Protein AF-A0A1Q5KDT9-F1 (afdb_monomer_lite)

Structure (mmCIF, N/CA/C/O backbone):
data_AF-A0A1Q5KDT9-F1
#
_entry.id   AF-A0A1Q5KDT9-F1
#
loop_
_atom_site.group_PDB
_atom_site.id
_atom_site.type_symbol
_atom_site.label_atom_id
_atom_site.label_alt_id
_atom_site.label_comp_id
_atom_site.label_asym_id
_atom_site.label_entity_id
_atom_site.label_seq_id
_atom_site.pdbx_PDB_ins_code
_atom_site.Cartn_x
_atom_site.Cartn_y
_atom_site.Cartn_z
_atom_site.occupancy
_atom_site.B_iso_or_equiv
_atom_site.auth_seq_id
_atom_site.auth_comp_id
_atom_site.auth_asym_id
_atom_site.auth_atom_id
_atom_site.pdbx_PDB_model_num
ATOM 1 N N . MET A 1 1 ? 41.008 5.061 -30.928 1.00 37.38 1 MET A N 1
ATOM 2 C CA . MET A 1 1 ? 40.628 3.667 -30.635 1.00 37.38 1 MET A CA 1
ATOM 3 C C . MET A 1 1 ? 39.392 3.404 -31.460 1.00 37.38 1 MET A C 1
ATOM 5 O O . MET A 1 1 ? 38.440 4.158 -31.311 1.00 37.38 1 MET A O 1
ATOM 9 N N . ASP A 1 2 ? 39.498 2.457 -32.389 1.00 41.28 2 ASP A N 1
ATOM 10 C CA . ASP A 1 2 ? 38.460 2.084 -33.351 1.00 41.28 2 ASP A CA 1
ATOM 11 C C . ASP A 1 2 ? 37.155 1.700 -32.658 1.00 41.28 2 ASP A C 1
ATOM 13 O O . ASP A 1 2 ? 37.143 0.858 -31.758 1.00 41.28 2 ASP A O 1
ATOM 17 N N . TRP A 1 3 ? 36.058 2.298 -33.112 1.00 37.75 3 TRP A N 1
ATOM 18 C CA . TRP A 1 3 ? 34.725 1.747 -32.921 1.00 37.75 3 TRP A CA 1
ATOM 19 C C . TRP A 1 3 ? 34.463 0.785 -34.087 1.00 37.75 3 TRP A C 1
ATOM 21 O O . TRP A 1 3 ? 34.639 1.202 -35.233 1.00 37.75 3 TRP A O 1
ATOM 31 N N . PRO A 1 4 ? 34.096 -0.486 -33.857 1.00 46.88 4 PRO A N 1
ATOM 32 C CA . PRO A 1 4 ? 33.886 -1.406 -34.961 1.00 46.88 4 PRO A CA 1
ATOM 33 C C . PRO A 1 4 ? 32.568 -1.064 -35.668 1.00 46.88 4 PRO A C 1
ATOM 35 O O . PRO A 1 4 ? 31.492 -1.159 -35.079 1.00 46.88 4 PRO A O 1
ATOM 38 N N . GLU A 1 5 ? 32.667 -0.686 -36.944 1.00 47.78 5 GLU A N 1
ATOM 39 C CA . GLU A 1 5 ? 31.538 -0.368 -37.833 1.00 47.78 5 GLU A CA 1
ATOM 40 C C . GLU A 1 5 ? 30.677 -1.586 -38.239 1.00 47.78 5 GLU A C 1
ATOM 42 O O . GLU A 1 5 ? 29.722 -1.413 -38.980 1.00 47.78 5 GLU A O 1
ATOM 47 N N . ASP A 1 6 ? 30.911 -2.790 -37.703 1.00 51.72 6 ASP A N 1
ATOM 48 C CA . ASP A 1 6 ? 30.161 -4.008 -38.072 1.00 51.72 6 ASP A CA 1
ATOM 49 C C . ASP A 1 6 ? 29.792 -4.901 -36.867 1.00 51.72 6 ASP A C 1
ATOM 51 O O . ASP A 1 6 ? 29.794 -6.131 -36.946 1.00 51.72 6 ASP A O 1
ATOM 55 N N . ALA A 1 7 ? 29.461 -4.317 -35.712 1.00 48.53 7 ALA A N 1
ATOM 56 C CA . ALA A 1 7 ? 28.963 -5.095 -34.573 1.00 48.53 7 ALA A CA 1
ATOM 57 C C . ALA A 1 7 ? 27.481 -5.475 -34.764 1.00 48.53 7 ALA A C 1
ATOM 59 O O . ALA A 1 7 ? 26.586 -4.942 -34.106 1.00 48.53 7 ALA A O 1
ATOM 60 N N . GLY A 1 8 ? 27.212 -6.415 -35.674 1.00 50.56 8 GLY A N 1
ATOM 61 C CA . GLY A 1 8 ? 25.971 -7.184 -35.627 1.00 50.56 8 GLY A CA 1
ATOM 62 C C . GLY A 1 8 ? 25.806 -7.769 -34.222 1.00 50.56 8 GLY A C 1
ATOM 63 O O . GLY A 1 8 ? 26.781 -8.250 -33.653 1.00 50.56 8 GLY A O 1
ATOM 64 N N . LEU A 1 9 ? 24.599 -7.668 -33.654 1.00 49.44 9 LEU A N 1
ATOM 65 C CA . LEU A 1 9 ? 24.229 -8.192 -32.333 1.00 49.44 9 LEU A CA 1
ATOM 66 C C . LEU A 1 9 ? 24.883 -9.565 -32.072 1.00 49.44 9 LEU A C 1
ATOM 68 O O . LEU A 1 9 ? 24.402 -10.584 -32.567 1.00 49.44 9 LEU A O 1
ATOM 72 N N . ASP A 1 10 ? 25.980 -9.591 -31.309 1.00 69.38 10 ASP A N 1
ATOM 73 C CA . ASP A 1 10 ? 26.637 -10.834 -30.907 1.00 69.38 10 ASP A CA 1
ATOM 74 C C . ASP A 1 10 ? 25.657 -11.643 -30.049 1.00 69.38 10 ASP A C 1
ATOM 76 O O . ASP A 1 10 ? 24.972 -11.106 -29.175 1.00 69.38 10 ASP A O 1
ATOM 80 N N . THR A 1 11 ? 25.583 -12.947 -30.297 1.00 68.31 11 THR A N 1
ATOM 81 C CA . THR A 1 11 ? 24.814 -13.912 -29.506 1.00 68.31 11 THR A CA 1
ATOM 82 C C . THR A 1 11 ? 25.024 -13.769 -27.996 1.00 68.31 11 THR A C 1
ATOM 84 O O . THR A 1 11 ? 24.066 -13.935 -27.240 1.00 68.31 11 THR A O 1
ATOM 87 N N . GLU A 1 12 ? 26.224 -13.392 -27.543 1.00 66.69 12 GLU A N 1
ATOM 88 C CA . GLU A 1 12 ? 26.496 -13.116 -26.128 1.00 66.69 12 GLU A CA 1
ATOM 89 C C . GLU A 1 12 ? 25.762 -11.857 -25.627 1.00 66.69 12 GLU A C 1
ATOM 91 O O . GLU A 1 12 ? 25.149 -11.868 -24.554 1.00 66.69 12 GLU A O 1
ATOM 96 N N . LEU A 1 13 ? 25.759 -10.780 -26.417 1.00 61.88 13 LEU A N 1
ATOM 97 C CA . LEU A 1 13 ? 25.041 -9.543 -26.102 1.00 61.88 13 LEU A CA 1
ATOM 98 C C . LEU A 1 13 ? 23.523 -9.775 -26.101 1.00 61.88 13 LEU A C 1
ATOM 100 O O . LEU A 1 13 ? 22.838 -9.345 -25.171 1.00 61.88 13 LEU A O 1
ATOM 104 N N . VAL A 1 14 ? 23.006 -10.523 -27.081 1.00 68.56 14 VAL A N 1
ATOM 105 C CA . VAL A 1 14 ? 21.592 -10.930 -27.142 1.00 68.56 14 VAL A CA 1
ATOM 106 C C . VAL A 1 14 ? 21.210 -11.760 -25.915 1.00 68.56 14 VAL A C 1
ATOM 108 O O . VAL A 1 14 ? 20.178 -11.497 -25.302 1.00 68.56 14 VAL A O 1
ATOM 111 N N . ALA A 1 15 ? 22.048 -12.716 -25.502 1.00 67.81 15 ALA A N 1
ATOM 112 C CA . ALA A 1 15 ? 21.798 -13.537 -24.319 1.00 67.81 15 ALA A CA 1
ATOM 113 C C . ALA A 1 15 ? 21.799 -12.712 -23.018 1.00 67.81 15 ALA A C 1
ATOM 115 O O . ALA A 1 15 ? 20.939 -12.921 -22.161 1.00 67.81 15 ALA A O 1
ATOM 116 N N . ARG A 1 16 ? 22.709 -11.737 -22.870 1.00 63.09 16 ARG A N 1
ATOM 117 C CA . ARG A 1 16 ? 22.740 -10.834 -21.702 1.00 63.09 16 ARG A CA 1
ATOM 118 C C . ARG A 1 16 ? 21.519 -9.916 -21.658 1.00 63.09 16 ARG A C 1
ATOM 120 O O . ARG A 1 16 ? 20.934 -9.757 -20.588 1.00 63.09 16 ARG A O 1
ATOM 127 N N . ILE A 1 17 ? 21.096 -9.371 -22.801 1.00 63.25 17 ILE A N 1
ATOM 128 C CA . ILE A 1 17 ? 19.871 -8.561 -22.907 1.00 63.25 17 ILE A CA 1
ATOM 129 C C . ILE A 1 17 ? 18.639 -9.413 -22.584 1.00 63.25 17 ILE A C 1
ATOM 131 O O . ILE A 1 17 ? 17.810 -8.996 -21.777 1.00 63.25 17 ILE A O 1
ATOM 135 N N . ALA A 1 18 ? 18.535 -10.621 -23.145 1.00 63.03 18 ALA A N 1
ATOM 136 C CA . ALA A 1 18 ? 17.431 -11.539 -22.877 1.00 63.03 18 ALA A CA 1
ATOM 137 C C . ALA A 1 18 ? 17.375 -11.957 -21.400 1.00 63.03 18 ALA A C 1
ATOM 139 O O . ALA A 1 18 ? 16.300 -11.970 -20.804 1.00 63.03 18 ALA A O 1
ATOM 140 N N . SER A 1 19 ? 18.526 -12.233 -20.780 1.00 67.25 19 SER A N 1
ATOM 141 C CA . SER A 1 19 ? 18.611 -12.532 -19.348 1.00 67.25 19 SER A CA 1
ATOM 142 C C . SER A 1 19 ? 18.189 -11.339 -18.491 1.00 67.25 19 SER A C 1
ATOM 144 O O . SER A 1 19 ? 17.443 -11.523 -17.533 1.00 67.25 19 SER A O 1
ATOM 146 N N . ALA A 1 20 ? 18.629 -10.122 -18.823 1.00 62.94 20 ALA A N 1
ATOM 147 C CA . ALA A 1 20 ? 18.223 -8.914 -18.109 1.00 62.94 20 ALA A CA 1
ATOM 148 C C . ALA A 1 20 ? 16.714 -8.657 -18.255 1.00 62.94 20 ALA A C 1
ATOM 150 O O . ALA A 1 20 ? 16.039 -8.379 -17.267 1.00 62.94 20 ALA A O 1
ATOM 151 N N . ALA A 1 21 ? 16.164 -8.838 -19.459 1.00 60.53 21 ALA A N 1
ATOM 152 C CA . ALA A 1 21 ? 14.733 -8.720 -19.717 1.00 60.53 21 ALA A CA 1
ATOM 153 C C . ALA A 1 21 ? 13.912 -9.780 -18.958 1.00 60.53 21 ALA A C 1
ATOM 155 O O . ALA A 1 21 ? 12.866 -9.462 -18.399 1.00 60.53 21 ALA A O 1
ATOM 156 N N . ALA A 1 22 ? 14.389 -11.026 -18.875 1.00 62.19 22 ALA A N 1
ATOM 157 C CA . ALA A 1 22 ? 13.733 -12.081 -18.101 1.00 62.19 22 ALA A CA 1
ATOM 158 C C . ALA A 1 22 ? 13.752 -11.794 -16.587 1.00 62.19 22 ALA A C 1
ATOM 160 O O . ALA A 1 22 ? 12.751 -12.023 -15.900 1.00 62.19 22 ALA A O 1
ATOM 161 N N . CYS A 1 23 ? 14.859 -11.250 -16.070 1.00 65.75 23 CYS A N 1
ATOM 162 C CA . CYS A 1 23 ? 14.950 -10.775 -14.690 1.00 65.75 23 CYS A CA 1
ATOM 163 C C . CYS A 1 23 ? 13.985 -9.610 -14.425 1.00 65.75 23 CYS A C 1
ATOM 165 O O . CYS A 1 23 ? 13.276 -9.645 -13.421 1.00 65.75 23 CYS A O 1
ATOM 167 N N . ASP A 1 24 ? 13.897 -8.632 -15.334 1.00 65.75 24 ASP A N 1
ATOM 168 C CA . ASP A 1 24 ? 12.947 -7.512 -15.247 1.00 65.75 24 ASP A CA 1
ATOM 169 C C . ASP A 1 24 ? 11.496 -8.016 -15.191 1.00 65.75 24 ASP A C 1
ATOM 171 O O . ASP A 1 24 ? 10.719 -7.605 -14.331 1.00 65.75 24 ASP A O 1
ATOM 175 N N . VAL A 1 25 ? 11.120 -8.945 -16.077 1.00 66.88 25 VAL A N 1
ATOM 176 C CA . VAL A 1 25 ? 9.771 -9.537 -16.103 1.00 66.88 25 VAL A CA 1
ATOM 177 C C . VAL A 1 25 ? 9.473 -10.279 -14.798 1.00 66.88 25 VAL A C 1
ATOM 179 O O . VAL A 1 25 ? 8.409 -10.085 -14.210 1.00 66.88 25 VAL A O 1
ATOM 182 N N . SER A 1 26 ? 10.423 -11.075 -14.302 1.00 66.44 26 SER A N 1
ATOM 183 C CA . SER A 1 26 ? 10.274 -11.820 -13.045 1.00 66.44 26 SER A CA 1
ATOM 184 C C . SER A 1 26 ? 10.133 -10.891 -11.838 1.00 66.44 26 SER A C 1
ATOM 186 O O . SER A 1 26 ? 9.277 -11.112 -10.984 1.00 66.44 26 SER A O 1
ATOM 188 N N . TYR A 1 27 ? 10.926 -9.819 -11.789 1.00 68.19 27 TYR A N 1
ATOM 189 C CA . TYR A 1 27 ? 10.847 -8.796 -10.750 1.00 68.19 27 TYR A CA 1
ATOM 190 C C . TYR A 1 27 ? 9.494 -8.073 -10.761 1.00 68.19 27 TYR A C 1
ATOM 192 O O . TYR A 1 27 ? 8.879 -7.891 -9.712 1.00 68.19 27 TYR A O 1
ATOM 200 N N . ASN A 1 28 ? 8.985 -7.729 -11.946 1.00 70.88 28 ASN A N 1
ATOM 201 C CA . ASN A 1 28 ? 7.682 -7.080 -12.095 1.00 70.88 28 ASN A CA 1
ATOM 202 C C . ASN A 1 28 ? 6.539 -7.987 -11.618 1.00 70.88 28 ASN A C 1
ATOM 204 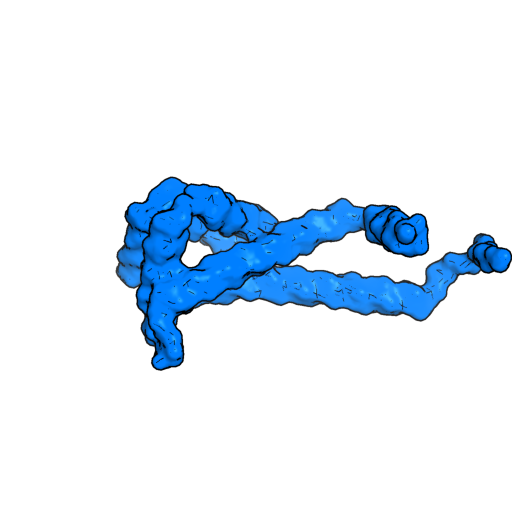O O . ASN A 1 28 ? 5.648 -7.533 -10.901 1.00 70.88 28 ASN A O 1
ATOM 208 N N . HIS A 1 29 ? 6.577 -9.276 -11.969 1.00 72.44 29 HIS A N 1
ATOM 209 C CA . HIS A 1 29 ? 5.604 -10.247 -11.469 1.00 72.44 29 HIS A CA 1
ATOM 210 C C . HIS A 1 29 ? 5.697 -10.433 -9.952 1.00 72.44 29 HIS A C 1
ATOM 212 O O . HIS A 1 29 ? 4.661 -10.506 -9.294 1.00 72.44 29 HIS A O 1
ATOM 218 N N . ALA A 1 30 ? 6.909 -10.456 -9.391 1.00 77.81 30 ALA A N 1
ATOM 219 C CA . ALA A 1 30 ? 7.110 -10.539 -7.949 1.00 77.81 30 ALA A CA 1
ATOM 220 C C . ALA A 1 30 ? 6.544 -9.311 -7.218 1.00 77.81 30 ALA A C 1
ATOM 222 O O . ALA A 1 30 ? 5.871 -9.469 -6.206 1.00 77.81 30 ALA A O 1
ATOM 223 N N . ALA A 1 31 ? 6.744 -8.099 -7.748 1.00 83.81 31 ALA A N 1
ATOM 224 C CA . ALA A 1 31 ? 6.175 -6.880 -7.173 1.00 83.81 31 ALA A CA 1
ATOM 225 C C . ALA A 1 31 ? 4.637 -6.872 -7.235 1.00 83.81 31 ALA A C 1
ATOM 227 O O . ALA A 1 31 ? 3.985 -6.513 -6.255 1.00 83.81 31 ALA A O 1
ATOM 228 N N . ASN A 1 32 ? 4.049 -7.317 -8.352 1.00 80.00 32 ASN A N 1
ATOM 229 C CA . ASN A 1 32 ? 2.596 -7.455 -8.477 1.00 80.00 32 ASN A CA 1
ATOM 230 C C . ASN A 1 32 ? 2.037 -8.469 -7.465 1.00 80.00 32 ASN A C 1
ATOM 232 O O . ASN A 1 32 ? 1.056 -8.175 -6.784 1.00 80.00 32 ASN A O 1
ATOM 236 N N . GLY A 1 33 ? 2.668 -9.645 -7.353 1.00 80.50 33 GLY A N 1
ATOM 237 C CA . GLY A 1 33 ? 2.274 -10.685 -6.400 1.00 80.50 33 GLY A CA 1
ATOM 238 C C . GLY A 1 33 ? 2.386 -10.213 -4.952 1.00 80.50 33 GLY A C 1
ATOM 239 O O . GLY A 1 33 ? 1.440 -10.351 -4.188 1.00 80.50 33 GLY A O 1
ATOM 240 N N . HIS A 1 34 ? 3.484 -9.541 -4.606 1.00 88.75 34 HIS A N 1
ATOM 241 C CA . HIS A 1 34 ? 3.686 -9.010 -3.259 1.00 88.75 34 HIS A CA 1
ATOM 242 C C . HIS A 1 34 ? 2.652 -7.940 -2.887 1.00 88.75 34 HIS A C 1
ATOM 244 O O . HIS A 1 34 ? 2.155 -7.919 -1.763 1.00 88.75 34 HIS A O 1
ATOM 250 N N . LEU A 1 35 ? 2.245 -7.087 -3.838 1.00 86.81 35 LEU A N 1
ATOM 251 C CA . LEU A 1 35 ? 1.162 -6.131 -3.594 1.00 86.81 35 LEU A CA 1
ATOM 252 C C . LEU A 1 35 ? -0.157 -6.850 -3.279 1.00 86.81 35 LEU A C 1
ATOM 254 O O . LEU A 1 35 ? -0.880 -6.425 -2.382 1.00 86.81 35 LEU A O 1
ATOM 258 N N . VAL A 1 36 ? -0.465 -7.944 -3.982 1.00 84.12 36 VAL A N 1
ATOM 259 C CA . VAL A 1 36 ? -1.643 -8.779 -3.691 1.00 84.12 36 VAL A CA 1
ATOM 260 C C . VAL A 1 36 ? -1.542 -9.380 -2.289 1.00 84.12 36 VAL A C 1
ATOM 262 O O . VAL A 1 36 ? -2.501 -9.275 -1.527 1.00 84.12 36 VAL A O 1
ATOM 265 N N . ASP A 1 37 ? -0.391 -9.950 -1.933 1.00 86.56 37 ASP A N 1
ATOM 266 C CA . ASP A 1 37 ? -0.167 -10.595 -0.636 1.00 86.56 37 ASP A CA 1
ATOM 267 C C . ASP A 1 37 ? -0.322 -9.609 0.533 1.00 86.56 37 ASP A C 1
ATOM 269 O O . ASP A 1 37 ? -0.937 -9.939 1.550 1.00 86.56 37 ASP A O 1
ATOM 273 N N . LEU A 1 38 ? 0.144 -8.364 0.370 1.00 90.19 38 LEU A N 1
ATOM 274 C CA . LEU A 1 38 ? -0.052 -7.300 1.359 1.00 90.19 38 LEU A CA 1
ATOM 275 C C . LEU A 1 38 ? -1.534 -7.028 1.631 1.00 90.19 38 LEU A C 1
ATOM 277 O O . LEU A 1 38 ? -1.926 -6.878 2.788 1.00 90.19 38 LEU A O 1
ATOM 281 N N . PHE A 1 39 ? -2.367 -6.970 0.592 1.00 87.94 39 PHE A N 1
ATOM 282 C CA . PHE A 1 39 ? -3.807 -6.781 0.762 1.00 87.94 39 PHE A CA 1
ATOM 283 C C . PHE A 1 39 ? -4.515 -8.048 1.253 1.00 87.94 39 PHE A C 1
ATOM 285 O O . PHE A 1 39 ? -5.474 -7.943 2.013 1.00 87.94 39 PHE A O 1
ATOM 292 N N . ALA A 1 40 ? -4.044 -9.234 0.864 1.00 86.38 40 ALA A N 1
ATOM 293 C CA . ALA A 1 40 ? -4.576 -10.511 1.334 1.00 86.38 40 ALA A CA 1
ATOM 294 C C . ALA A 1 40 ? -4.320 -10.747 2.834 1.00 86.38 40 ALA A C 1
ATOM 296 O O . ALA A 1 40 ? -5.038 -11.519 3.465 1.00 86.38 40 ALA A O 1
ATOM 297 N N . ALA A 1 41 ? -3.329 -10.063 3.413 1.00 88.75 41 ALA A N 1
ATOM 298 C CA . ALA A 1 41 ? -3.081 -10.055 4.851 1.00 88.75 41 ALA A CA 1
ATOM 299 C C . ALA A 1 41 ? -4.086 -9.199 5.652 1.00 88.75 41 ALA A C 1
ATOM 301 O O . ALA A 1 41 ? -4.073 -9.246 6.883 1.00 88.75 41 ALA A O 1
ATOM 302 N N . LEU A 1 42 ? -4.931 -8.400 4.987 1.00 90.31 42 LEU A N 1
ATOM 303 C CA . LEU A 1 42 ? -5.959 -7.582 5.632 1.00 90.31 42 LEU A CA 1
ATOM 304 C C . LEU A 1 42 ? -7.306 -8.326 5.718 1.00 90.31 42 LEU A C 1
ATOM 306 O O . LEU A 1 42 ? -7.572 -9.216 4.906 1.00 90.31 42 LEU A O 1
ATOM 310 N N . PRO A 1 43 ? -8.194 -7.944 6.656 1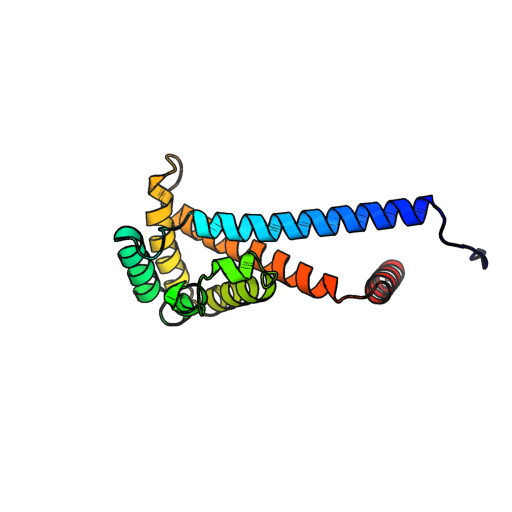.00 90.56 43 PRO A N 1
ATOM 311 C CA . PRO A 1 43 ? -9.521 -8.536 6.777 1.00 90.56 43 PRO A CA 1
ATOM 312 C C . PRO A 1 43 ? -10.337 -8.492 5.478 1.00 90.56 43 PRO A C 1
ATOM 314 O O . PRO A 1 43 ? -10.471 -7.455 4.817 1.00 90.56 43 PRO A O 1
ATOM 317 N N . LEU A 1 44 ? -10.910 -9.645 5.121 1.00 85.06 44 LEU A N 1
ATOM 318 C CA . LEU A 1 44 ? -11.593 -9.845 3.845 1.00 85.06 44 LEU A CA 1
ATOM 319 C C . LEU A 1 44 ? -12.898 -9.034 3.765 1.00 85.06 44 LEU A C 1
ATOM 321 O O . LEU A 1 44 ? -13.764 -9.192 4.631 1.00 85.06 44 LEU A O 1
ATOM 325 N N . PRO A 1 45 ? -13.103 -8.230 2.706 1.00 80.56 45 PRO A N 1
ATOM 326 C CA . PRO A 1 45 ? -14.369 -7.538 2.469 1.00 80.56 45 PRO A CA 1
ATOM 327 C C . PRO A 1 45 ? -15.564 -8.499 2.416 1.00 80.56 45 PRO A C 1
ATOM 329 O O . PRO A 1 45 ? -15.446 -9.613 1.908 1.00 80.56 45 PRO A O 1
ATOM 332 N N . GLY A 1 46 ? -16.727 -8.054 2.899 1.00 79.56 46 GLY A N 1
ATOM 333 C CA . GLY A 1 46 ? -17.959 -8.859 2.916 1.00 79.56 46 GLY A CA 1
ATOM 334 C C . GLY A 1 46 ? -18.027 -9.901 4.039 1.00 79.56 46 GLY A C 1
ATOM 335 O O . GLY A 1 46 ? -18.975 -10.680 4.095 1.00 79.56 46 GLY A O 1
ATOM 336 N N . THR A 1 47 ? -17.036 -9.918 4.933 1.00 86.88 47 THR A N 1
ATOM 337 C CA . THR A 1 47 ? -17.115 -10.584 6.239 1.00 86.88 47 THR A CA 1
ATOM 338 C C . THR A 1 47 ? -17.398 -9.545 7.323 1.00 86.88 47 THR A C 1
ATOM 340 O O . THR A 1 47 ? -17.066 -8.376 7.138 1.00 86.88 47 THR A O 1
ATOM 343 N N . THR A 1 48 ? -17.954 -9.951 8.468 1.00 90.94 48 THR A N 1
ATOM 344 C CA . THR A 1 48 ? -18.188 -9.033 9.600 1.00 90.94 48 THR A CA 1
ATOM 345 C C . THR A 1 48 ? -16.894 -8.352 10.058 1.00 90.94 48 THR A C 1
ATOM 347 O O . THR A 1 48 ? -16.863 -7.137 10.214 1.00 90.94 48 THR A O 1
ATOM 350 N N . GLU A 1 49 ? -15.801 -9.111 10.184 1.00 89.62 49 GLU A N 1
ATOM 351 C CA . GLU A 1 49 ? -14.482 -8.567 10.541 1.00 89.62 49 GLU A CA 1
ATOM 352 C C . GLU A 1 49 ? -13.970 -7.571 9.489 1.00 89.62 49 GLU A C 1
ATOM 354 O O . GLU A 1 49 ? -13.442 -6.512 9.824 1.00 89.62 49 GLU A O 1
ATOM 359 N N . GLY A 1 50 ? -14.163 -7.879 8.204 1.00 89.25 50 GLY A N 1
ATOM 360 C CA . GLY A 1 50 ? -13.829 -6.973 7.112 1.00 89.25 50 GLY A CA 1
ATOM 361 C C . GLY A 1 50 ? -14.633 -5.681 7.152 1.00 89.25 50 GLY A C 1
ATOM 362 O O . GLY A 1 50 ? -14.059 -4.606 7.013 1.00 89.25 50 GLY A O 1
ATOM 363 N N . GLU A 1 51 ? -15.947 -5.758 7.342 1.00 90.31 51 GLU A N 1
ATOM 364 C CA . GLU A 1 51 ? -16.812 -4.577 7.428 1.00 90.31 51 GLU A CA 1
ATOM 365 C C . GLU A 1 51 ? -16.367 -3.635 8.551 1.00 90.31 51 GLU A C 1
ATOM 367 O O . GLU A 1 51 ? -16.214 -2.435 8.314 1.00 90.31 51 GLU A O 1
ATOM 372 N N . GLU A 1 52 ? -16.080 -4.181 9.734 1.00 93.44 52 GLU A N 1
ATOM 373 C CA . GLU A 1 52 ? -15.557 -3.422 10.872 1.00 93.44 52 GLU A CA 1
ATOM 374 C C . GLU A 1 52 ? -14.186 -2.807 10.566 1.00 93.44 52 GLU A C 1
ATOM 376 O O . GLU A 1 52 ? -13.965 -1.618 10.806 1.00 93.44 52 GLU A O 1
ATOM 381 N N . PHE A 1 53 ? -13.274 -3.589 9.984 1.00 94.19 53 PHE A N 1
ATOM 382 C CA . PHE A 1 53 ? -11.938 -3.131 9.616 1.00 94.19 53 PHE A CA 1
ATOM 383 C C . PHE A 1 53 ? -11.969 -1.987 8.595 1.00 94.19 53 PHE A C 1
ATOM 385 O O . PHE A 1 53 ? -11.356 -0.942 8.816 1.00 94.19 53 PHE A O 1
ATOM 392 N N . TRP A 1 54 ? -12.683 -2.162 7.480 1.00 92.75 54 TRP A N 1
ATOM 393 C CA . TRP A 1 54 ? -12.735 -1.175 6.400 1.00 92.75 54 TRP A CA 1
ATOM 394 C C . TRP A 1 54 ? -13.499 0.086 6.820 1.00 92.75 54 TRP A C 1
ATOM 396 O O . TRP A 1 54 ? -13.134 1.181 6.388 1.00 92.75 54 TRP A O 1
ATOM 406 N N . ALA A 1 55 ? -14.500 -0.034 7.702 1.00 93.38 55 ALA A N 1
ATOM 407 C CA . ALA A 1 55 ? -15.147 1.116 8.330 1.00 93.38 55 ALA A CA 1
ATOM 408 C C . ALA A 1 55 ? -14.176 1.882 9.240 1.00 93.38 55 ALA A C 1
ATOM 410 O O . ALA A 1 55 ? -14.004 3.086 9.061 1.00 93.38 55 ALA A O 1
ATOM 411 N N . ALA A 1 56 ? -13.466 1.190 10.137 1.00 95.88 56 ALA A N 1
ATOM 412 C CA . ALA A 1 56 ? -12.478 1.813 11.017 1.00 95.88 56 ALA A CA 1
ATOM 413 C C . ALA A 1 56 ? -11.356 2.502 10.226 1.00 95.88 56 ALA A C 1
ATOM 415 O O . ALA A 1 56 ? -10.932 3.604 10.573 1.00 95.88 56 ALA A O 1
ATOM 416 N N . LEU A 1 57 ? -10.899 1.881 9.134 1.00 95.31 57 LEU A N 1
ATOM 417 C CA . LEU A 1 57 ? -9.901 2.452 8.233 1.00 95.31 57 LEU A CA 1
ATOM 418 C C . LEU A 1 57 ? -10.405 3.744 7.575 1.00 95.31 57 LEU A C 1
ATOM 420 O O . LEU A 1 57 ? -9.650 4.711 7.474 1.00 95.31 57 LEU A O 1
ATOM 424 N N . ARG A 1 58 ? -11.677 3.775 7.156 1.00 94.25 58 ARG A N 1
ATOM 425 C CA . ARG A 1 58 ? -12.338 4.974 6.623 1.00 94.25 58 ARG A CA 1
ATOM 426 C C . ARG A 1 58 ? -12.472 6.075 7.667 1.00 94.25 58 ARG A C 1
ATOM 428 O O . ARG A 1 58 ? -12.173 7.221 7.351 1.00 94.25 58 ARG A O 1
ATOM 435 N N . ASP A 1 59 ? -12.852 5.737 8.893 1.00 96.69 59 ASP A N 1
ATOM 436 C CA . ASP A 1 59 ? -13.023 6.717 9.969 1.00 96.69 59 ASP A CA 1
ATOM 437 C C . ASP A 1 59 ? -11.713 7.449 10.285 1.00 96.69 59 ASP A C 1
ATOM 439 O O . ASP A 1 59 ? -11.705 8.666 10.472 1.00 96.69 59 ASP A O 1
ATOM 443 N N . VAL A 1 60 ? -10.585 6.729 10.302 1.00 97.25 60 VAL A N 1
ATOM 444 C CA . VAL A 1 60 ? -9.278 7.331 10.613 1.00 97.25 60 VAL A CA 1
ATOM 445 C C . VAL A 1 60 ? -8.543 7.876 9.385 1.00 97.25 60 VAL A C 1
ATOM 447 O O . VAL A 1 60 ? -7.773 8.828 9.504 1.00 97.25 60 VAL A O 1
ATOM 450 N N . GLY A 1 61 ? -8.758 7.290 8.206 1.00 94.56 61 GLY A N 1
ATOM 451 C CA . GLY A 1 61 ? -8.112 7.685 6.951 1.00 94.56 61 GLY A CA 1
ATOM 452 C C . GLY A 1 61 ? -8.884 8.739 6.152 1.00 94.56 61 GLY A C 1
ATOM 453 O O . GLY A 1 61 ? -8.321 9.349 5.243 1.00 94.56 61 GLY A O 1
ATOM 454 N N . GLY A 1 62 ? -10.157 8.973 6.479 1.00 94.50 62 GLY A N 1
ATOM 455 C CA . GLY A 1 62 ? -11.054 9.852 5.730 1.00 94.50 62 GLY A CA 1
ATOM 456 C C . GLY A 1 62 ? -11.154 9.464 4.252 1.00 94.50 62 GLY A C 1
ATOM 457 O O . GLY A 1 62 ? -11.050 8.292 3.881 1.00 94.50 62 GLY A O 1
ATOM 458 N N . ASP A 1 63 ? -11.286 10.469 3.385 1.00 93.06 63 ASP A N 1
ATOM 459 C CA . ASP A 1 63 ? -11.400 10.279 1.933 1.00 93.06 63 ASP A CA 1
ATOM 460 C C . ASP A 1 63 ? -10.193 9.560 1.312 1.00 93.06 63 ASP A C 1
ATOM 462 O O . ASP A 1 63 ? -10.322 8.929 0.263 1.00 93.06 63 ASP A O 1
ATOM 466 N N . ALA A 1 64 ? -9.014 9.613 1.945 1.00 94.31 64 ALA A N 1
ATOM 467 C CA . ALA A 1 64 ? -7.840 8.897 1.455 1.00 94.31 64 ALA A CA 1
ATOM 468 C C . ALA A 1 64 ? -8.073 7.377 1.460 1.00 94.31 64 ALA A C 1
ATOM 470 O O . ALA A 1 64 ? -7.673 6.693 0.519 1.00 94.31 64 ALA A O 1
ATOM 471 N N . ALA A 1 65 ? -8.775 6.841 2.464 1.00 92.31 65 ALA A N 1
ATOM 472 C CA . ALA A 1 65 ? -9.050 5.407 2.565 1.00 92.31 65 ALA A CA 1
ATOM 473 C C . ALA A 1 65 ? -9.891 4.879 1.389 1.00 92.31 65 ALA A C 1
ATOM 475 O O . ALA A 1 65 ? -9.744 3.724 0.993 1.00 92.31 65 ALA A O 1
ATOM 476 N N . LEU A 1 66 ? -10.704 5.734 0.757 1.00 88.94 66 LEU A N 1
ATOM 477 C CA . LEU A 1 66 ? -11.521 5.374 -0.407 1.00 88.94 66 LEU A CA 1
ATOM 478 C C . LEU A 1 66 ? -10.686 4.933 -1.619 1.00 88.94 66 LEU A C 1
ATOM 480 O O . LEU A 1 66 ? -11.199 4.268 -2.520 1.00 88.94 66 LEU A O 1
ATOM 484 N N . TYR A 1 67 ? -9.403 5.290 -1.671 1.00 88.88 67 TYR A N 1
ATOM 485 C CA . TYR A 1 67 ? -8.510 4.863 -2.745 1.00 88.88 67 TYR A CA 1
ATOM 486 C C . TYR A 1 67 ? -8.164 3.374 -2.662 1.00 88.88 67 TYR A C 1
ATOM 488 O O . TYR A 1 67 ? -8.014 2.737 -3.704 1.00 88.88 67 TYR A O 1
ATOM 496 N N . ILE A 1 68 ? -8.116 2.802 -1.462 1.00 87.69 68 ILE A N 1
ATOM 497 C CA . ILE A 1 68 ? -7.802 1.383 -1.248 1.00 87.69 68 ILE A CA 1
ATOM 498 C C . ILE A 1 68 ? -9.001 0.561 -0.765 1.00 87.69 68 ILE A C 1
ATOM 500 O O . ILE A 1 68 ? -8.896 -0.658 -0.699 1.00 87.69 68 ILE A O 1
ATOM 504 N N . ASP A 1 69 ? -10.132 1.208 -0.463 1.00 84.38 69 ASP A N 1
ATOM 505 C CA . ASP A 1 69 ? -11.381 0.532 -0.118 1.00 84.38 69 ASP A CA 1
ATOM 506 C C . ASP A 1 69 ? -11.879 -0.328 -1.299 1.00 84.38 69 ASP A C 1
ATOM 508 O O . ASP A 1 69 ? -12.205 0.217 -2.366 1.00 84.38 69 ASP A O 1
ATOM 512 N N . PRO A 1 70 ? -11.997 -1.656 -1.118 1.00 74.25 70 PRO A N 1
ATOM 513 C CA . PRO A 1 70 ? -12.473 -2.559 -2.159 1.00 74.25 70 PRO A CA 1
ATOM 514 C C . PRO A 1 70 ? -13.880 -2.228 -2.676 1.00 74.25 70 PRO A C 1
ATOM 516 O O . PRO A 1 70 ? -14.154 -2.445 -3.856 1.00 74.25 70 PRO A O 1
ATOM 519 N N . ALA A 1 71 ? -14.758 -1.653 -1.847 1.00 72.19 71 ALA A N 1
ATOM 520 C CA . ALA A 1 71 ? -16.105 -1.248 -2.249 1.00 72.19 71 ALA A CA 1
ATOM 521 C C . ALA A 1 71 ? -16.108 -0.022 -3.179 1.00 72.19 71 ALA A C 1
ATOM 523 O O . ALA A 1 71 ? -17.005 0.122 -4.010 1.00 72.19 71 ALA A O 1
ATOM 524 N N . ASN A 1 72 ? -15.097 0.848 -3.079 1.00 73.94 72 ASN A N 1
ATOM 525 C CA . ASN A 1 72 ? -14.985 2.068 -3.886 1.00 73.94 72 ASN A CA 1
ATOM 526 C C . ASN A 1 72 ? -14.093 1.901 -5.132 1.00 73.94 72 ASN A C 1
ATOM 528 O O . ASN A 1 72 ? -13.989 2.796 -5.972 1.00 73.94 72 ASN A O 1
ATOM 532 N N . ALA A 1 73 ? -13.432 0.758 -5.284 1.00 60.69 73 ALA A N 1
ATOM 533 C CA . ALA A 1 73 ? -12.510 0.523 -6.388 1.00 60.69 73 ALA A CA 1
ATOM 534 C C . ALA A 1 73 ? -13.152 -0.062 -7.666 1.00 60.69 73 ALA A C 1
ATOM 536 O O . ALA A 1 73 ? -12.436 -0.461 -8.582 1.00 60.69 73 ALA A O 1
ATOM 537 N N . GLY A 1 74 ? -14.487 -0.061 -7.771 1.00 51.97 74 GLY A N 1
ATOM 538 C CA . GLY A 1 74 ? -15.195 -0.303 -9.037 1.00 51.97 74 GLY A CA 1
ATOM 539 C C . GLY A 1 74 ? -15.307 -1.769 -9.477 1.00 51.97 74 GLY A C 1
ATOM 540 O O . GLY A 1 74 ? -15.161 -2.062 -10.663 1.00 51.97 74 GLY A O 1
ATOM 541 N N . GLY A 1 75 ? -15.575 -2.689 -8.549 1.00 57.75 75 GLY A N 1
ATOM 542 C CA . GLY A 1 75 ? -15.672 -4.136 -8.800 1.00 57.75 75 GLY A CA 1
ATOM 543 C C . GLY A 1 75 ? -14.685 -4.908 -7.925 1.00 57.75 75 GLY A C 1
ATOM 544 O O . GLY A 1 75 ? -14.160 -4.323 -6.978 1.00 57.75 75 GLY A O 1
ATOM 545 N N . PRO A 1 76 ? -14.399 -6.200 -8.192 1.00 58.41 76 PRO A N 1
ATOM 546 C CA . PRO A 1 76 ? -13.402 -6.922 -7.414 1.00 58.41 76 PRO A CA 1
ATOM 547 C C . PRO A 1 76 ? -12.066 -6.210 -7.624 1.00 58.41 76 PRO A C 1
ATOM 549 O O . PRO A 1 76 ? -11.472 -6.314 -8.690 1.00 58.41 76 PRO A O 1
ATOM 552 N N . PHE A 1 77 ? -11.608 -5.452 -6.629 1.00 60.09 77 PHE A N 1
ATOM 553 C CA . PHE A 1 77 ? -10.324 -4.743 -6.605 1.00 60.09 77 PHE A CA 1
ATOM 554 C C . PHE A 1 77 ? -9.170 -5.616 -7.143 1.00 60.09 77 PHE A C 1
ATOM 556 O O . PHE A 1 77 ? -8.304 -5.154 -7.882 1.00 60.09 77 PHE A O 1
ATOM 563 N N . PHE A 1 78 ? -9.245 -6.923 -6.880 1.00 59.03 78 PHE A N 1
ATOM 564 C CA . PHE A 1 78 ? -8.306 -7.940 -7.347 1.00 59.03 78 PHE A CA 1
ATOM 565 C C . PHE A 1 78 ? -8.519 -8.444 -8.784 1.00 59.03 78 PHE A C 1
ATOM 567 O O . PHE A 1 78 ? -7.576 -8.963 -9.381 1.00 59.03 78 PHE A O 1
ATOM 574 N N . ASN A 1 79 ? -9.695 -8.261 -9.396 1.00 56.81 79 ASN A N 1
ATOM 575 C CA . ASN A 1 79 ? -9.859 -8.504 -10.834 1.00 56.81 79 ASN A CA 1
ATOM 576 C C . ASN A 1 79 ? -8.948 -7.564 -11.633 1.00 56.81 79 ASN A C 1
ATOM 578 O O . ASN A 1 79 ? -8.354 -7.986 -12.615 1.00 56.81 79 ASN A O 1
ATOM 582 N N . TYR A 1 80 ? -8.737 -6.329 -11.181 1.00 54.53 80 TYR A N 1
ATOM 583 C CA . TYR A 1 80 ? -7.785 -5.425 -11.829 1.00 54.53 80 TYR A CA 1
ATOM 584 C C . TYR A 1 80 ? -6.323 -5.865 -11.648 1.00 54.53 80 TYR A C 1
ATOM 586 O O . TYR A 1 80 ? -5.548 -5.760 -12.596 1.00 54.53 80 TYR A O 1
ATOM 594 N N . LEU A 1 81 ? -5.962 -6.430 -10.487 1.00 54.09 81 LEU A N 1
ATOM 595 C CA . LEU A 1 81 ? -4.627 -7.003 -10.246 1.00 54.09 81 LEU A CA 1
ATOM 596 C C . LEU A 1 81 ? -4.357 -8.265 -11.082 1.00 54.09 81 LEU A C 1
ATOM 598 O O . LEU A 1 81 ? -3.221 -8.517 -11.458 1.00 54.09 81 LEU A O 1
ATOM 602 N N . THR A 1 82 ? -5.393 -9.044 -11.400 1.00 53.19 82 THR A N 1
ATOM 603 C CA . THR A 1 82 ? -5.271 -10.302 -12.162 1.00 53.19 82 THR A CA 1
ATOM 604 C C . THR A 1 82 ? -5.425 -10.134 -13.677 1.00 53.19 82 THR A C 1
ATOM 606 O O . THR A 1 82 ? -4.997 -11.010 -14.422 1.00 53.19 82 THR A O 1
ATOM 609 N N . HIS A 1 83 ? -5.992 -9.016 -14.151 1.00 57.44 83 HIS A N 1
ATOM 610 C CA . HIS A 1 83 ? -6.236 -8.743 -15.579 1.00 57.44 83 HIS A CA 1
ATOM 611 C C . HIS A 1 83 ? -5.318 -7.651 -16.171 1.00 57.44 83 HIS A C 1
ATOM 613 O O . HIS A 1 83 ? -5.635 -7.089 -17.219 1.00 57.44 83 HIS A O 1
ATOM 619 N N . GLY A 1 84 ? -4.185 -7.336 -15.531 1.00 57.59 84 GLY A N 1
ATOM 620 C CA . GLY A 1 84 ? -3.170 -6.441 -16.105 1.00 57.59 84 GLY A CA 1
ATOM 621 C C . GLY A 1 84 ? -3.346 -4.940 -15.827 1.00 57.59 84 GLY A C 1
ATOM 622 O O . GLY A 1 84 ? -2.799 -4.121 -16.564 1.00 57.59 84 GLY A O 1
ATOM 623 N N . ASN A 1 85 ? -4.111 -4.551 -14.797 1.00 65.06 85 ASN A N 1
ATOM 624 C CA . ASN A 1 85 ? -4.248 -3.159 -14.338 1.00 65.06 85 ASN A CA 1
ATOM 625 C C . ASN A 1 85 ? -3.499 -2.915 -13.010 1.00 65.06 85 ASN A C 1
ATOM 627 O O . ASN A 1 85 ? -3.964 -2.199 -12.119 1.00 65.06 85 ASN A O 1
ATOM 631 N N . GLU A 1 86 ? 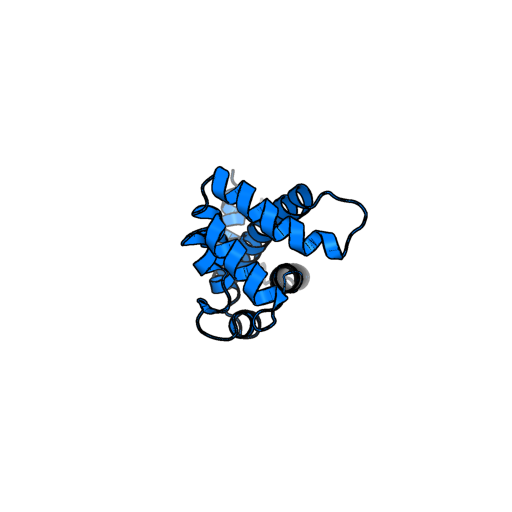-2.322 -3.518 -12.850 1.00 73.88 86 GLU A N 1
ATOM 632 C CA . GLU A 1 86 ? -1.557 -3.433 -11.602 1.00 73.88 86 GLU A CA 1
ATOM 633 C C . GLU A 1 86 ? -1.021 -2.012 -11.366 1.00 73.88 86 GLU A C 1
ATOM 635 O O . GLU A 1 86 ? -0.993 -1.531 -10.235 1.00 73.88 86 GLU A O 1
ATOM 640 N N . ALA A 1 87 ? -0.706 -1.283 -12.443 1.00 76.44 87 ALA A N 1
ATOM 641 C CA . ALA A 1 87 ? -0.288 0.119 -12.391 1.00 76.44 87 ALA A CA 1
ATOM 642 C C . ALA A 1 87 ? -1.380 1.059 -11.855 1.00 76.44 87 ALA A C 1
ATOM 644 O O . ALA A 1 87 ? -1.078 2.009 -11.128 1.00 76.44 87 ALA A O 1
ATOM 645 N N . GLY A 1 88 ? -2.648 0.801 -12.192 1.00 79.62 88 GLY A N 1
ATOM 646 C CA . GLY A 1 88 ? -3.777 1.575 -11.679 1.00 79.62 88 GLY A CA 1
ATOM 647 C C . GLY A 1 88 ? -3.959 1.373 -10.177 1.00 79.62 88 GLY A C 1
ATOM 648 O O . GLY A 1 88 ? -4.165 2.337 -9.442 1.00 79.62 88 GLY A O 1
ATOM 649 N N . ILE A 1 89 ? -3.806 0.136 -9.699 1.00 81.75 89 ILE A N 1
ATOM 650 C CA . ILE A 1 89 ? -3.902 -0.186 -8.270 1.00 81.75 89 ILE A CA 1
ATOM 651 C C . ILE A 1 89 ? -2.723 0.399 -7.495 1.00 81.75 89 ILE A C 1
ATOM 653 O O . ILE A 1 89 ? -2.933 1.061 -6.482 1.00 81.75 89 ILE A O 1
ATOM 657 N N . ALA A 1 90 ? -1.503 0.250 -8.011 1.00 88.69 90 ALA A N 1
ATOM 658 C CA . ALA A 1 90 ? -0.326 0.900 -7.451 1.00 88.69 90 ALA A CA 1
ATOM 659 C C . ALA A 1 90 ? -0.500 2.425 -7.356 1.00 88.69 90 ALA A C 1
ATOM 661 O O . ALA A 1 90 ? -0.222 3.011 -6.313 1.00 88.69 90 ALA A O 1
ATOM 662 N N . SER A 1 91 ? -1.044 3.066 -8.397 1.00 88.62 91 SER A N 1
ATOM 663 C CA . SER A 1 91 ? -1.331 4.508 -8.369 1.00 88.62 91 SER A CA 1
ATOM 664 C C . SER A 1 91 ? -2.314 4.873 -7.255 1.00 88.62 91 SER A C 1
ATOM 666 O O . SER A 1 91 ? -2.074 5.823 -6.519 1.00 88.62 91 SER A O 1
ATOM 668 N N . ARG A 1 92 ? -3.379 4.083 -7.063 1.00 90.06 92 ARG A N 1
ATOM 669 C CA . ARG A 1 92 ? -4.345 4.306 -5.975 1.00 90.06 92 ARG A CA 1
ATOM 670 C C . ARG A 1 92 ? -3.726 4.124 -4.591 1.00 90.06 92 ARG A C 1
ATOM 672 O O . ARG A 1 92 ? -4.062 4.876 -3.684 1.00 90.06 92 ARG A O 1
ATOM 679 N N . VAL A 1 93 ? -2.822 3.159 -4.416 1.00 93.00 93 VAL A N 1
ATOM 680 C CA . VAL A 1 93 ? -2.078 2.984 -3.157 1.00 93.00 93 VAL A CA 1
ATOM 681 C C . VAL A 1 93 ? -1.217 4.214 -2.868 1.00 93.00 93 VAL A C 1
ATOM 683 O O . VAL A 1 93 ? -1.231 4.718 -1.747 1.00 93.00 93 VAL A O 1
ATOM 686 N N . LEU A 1 94 ? -0.520 4.741 -3.876 1.00 94.81 94 LEU A N 1
ATOM 687 C CA . LEU A 1 94 ? 0.264 5.969 -3.728 1.00 94.81 94 LEU A CA 1
ATOM 688 C C . LEU A 1 94 ? -0.626 7.188 -3.442 1.00 94.81 94 LEU A C 1
ATOM 690 O O . LEU A 1 94 ? -0.281 7.989 -2.578 1.00 94.81 94 LEU A O 1
ATOM 694 N N . ASP A 1 95 ? -1.790 7.304 -4.089 1.00 94.50 95 ASP A N 1
ATOM 695 C CA . ASP A 1 95 ? -2.765 8.366 -3.809 1.00 94.50 95 ASP A CA 1
ATOM 696 C C . ASP A 1 95 ? -3.310 8.284 -2.379 1.00 94.50 95 ASP A C 1
ATOM 698 O O . ASP A 1 95 ? -3.410 9.302 -1.694 1.00 94.50 95 ASP A O 1
ATOM 702 N N . PHE A 1 96 ? -3.636 7.078 -1.908 1.00 95.38 96 PHE A N 1
ATOM 703 C CA . PHE A 1 96 ? -4.017 6.832 -0.520 1.00 95.38 96 PHE A CA 1
ATOM 704 C C . PHE A 1 96 ? -2.929 7.337 0.430 1.00 95.38 96 PHE A C 1
ATOM 706 O O . PHE A 1 96 ? -3.195 8.188 1.274 1.00 95.38 96 PHE A O 1
ATOM 713 N N . LEU A 1 97 ? -1.692 6.870 0.261 1.00 96.38 97 LEU A N 1
ATOM 714 C CA . LEU A 1 97 ? -0.586 7.205 1.156 1.00 96.38 97 LEU A CA 1
ATOM 715 C C . LEU A 1 97 ? -0.202 8.686 1.106 1.00 96.38 97 LEU A C 1
ATOM 717 O O . LEU A 1 97 ? 0.143 9.258 2.143 1.00 96.38 97 LEU A O 1
ATOM 721 N N . GLY A 1 98 ? -0.252 9.296 -0.078 1.00 96.38 98 GLY A N 1
ATOM 722 C CA . GLY A 1 98 ? 0.100 10.695 -0.308 1.00 96.38 98 GLY A CA 1
ATOM 723 C C . GLY A 1 98 ? -0.943 11.688 0.205 1.00 96.38 98 GLY A C 1
ATOM 7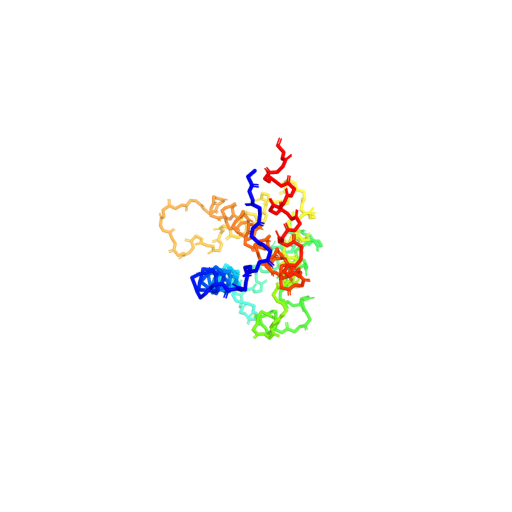24 O O . GLY A 1 98 ? -0.613 12.850 0.430 1.00 96.38 98 GLY A O 1
ATOM 725 N N . LYS A 1 99 ? -2.189 11.247 0.413 1.00 97.12 99 LYS A N 1
ATOM 726 C CA . LYS A 1 99 ? -3.283 12.084 0.932 1.00 97.12 99 LYS A CA 1
ATOM 727 C C . LYS A 1 99 ? -3.457 12.023 2.445 1.00 97.12 99 LYS A C 1
ATOM 729 O O . LYS A 1 99 ? -4.172 12.856 2.996 1.00 97.12 99 LYS A O 1
ATOM 734 N N . LEU A 1 100 ? -2.829 11.061 3.115 1.00 97.12 100 LEU A N 1
ATOM 735 C CA . LEU A 1 100 ? -2.848 10.988 4.572 1.00 97.12 100 LEU A CA 1
ATOM 736 C C . LEU A 1 100 ? -1.973 12.093 5.169 1.00 97.12 100 LEU A C 1
ATOM 738 O O . LEU A 1 100 ? -0.804 12.237 4.817 1.00 97.12 100 LEU A O 1
ATOM 742 N N . THR A 1 101 ? -2.519 12.819 6.139 1.00 97.25 101 THR A N 1
ATOM 743 C CA . THR A 1 101 ? -1.704 13.606 7.077 1.00 97.25 101 THR A CA 1
ATOM 744 C C . THR A 1 101 ? -0.888 12.685 7.987 1.00 97.25 101 THR A C 1
ATOM 746 O O . THR A 1 101 ? -1.228 11.512 8.145 1.00 97.25 101 THR A O 1
ATOM 749 N N . ASP A 1 102 ? 0.141 13.207 8.659 1.00 96.19 102 ASP A N 1
ATOM 750 C CA . ASP A 1 102 ? 0.948 12.417 9.603 1.00 96.19 102 ASP A CA 1
ATOM 751 C C . ASP A 1 102 ? 0.092 11.763 10.702 1.00 96.19 102 ASP A C 1
ATOM 753 O O . ASP A 1 102 ? 0.258 10.583 11.009 1.00 96.19 102 ASP A O 1
ATOM 757 N N . GLN A 1 103 ? -0.896 12.495 11.233 1.00 96.50 103 GLN A N 1
ATOM 758 C CA . GLN A 1 103 ? -1.817 11.974 12.244 1.00 96.50 103 GLN A CA 1
ATOM 759 C C . GLN A 1 103 ? -2.701 10.849 11.692 1.00 96.50 103 GLN A C 1
ATOM 761 O O . GLN A 1 103 ? -2.888 9.829 12.356 1.00 96.50 103 GLN A O 1
ATOM 766 N N . GLN A 1 104 ? -3.238 11.012 10.479 1.00 97.12 104 GLN A N 1
ATOM 767 C CA . GLN A 1 104 ? -4.036 9.964 9.842 1.00 97.12 104 GLN A CA 1
ATOM 768 C C . GLN A 1 104 ? -3.172 8.752 9.496 1.00 97.12 104 GLN A C 1
ATOM 770 O O . GLN A 1 104 ? -3.611 7.625 9.681 1.00 97.12 104 GLN A O 1
ATOM 775 N N . ARG A 1 105 ? -1.928 8.958 9.056 1.00 96.44 105 ARG A N 1
ATOM 776 C CA . ARG A 1 105 ? -0.978 7.881 8.760 1.00 96.44 105 ARG A CA 1
ATOM 777 C C . ARG A 1 105 ? -0.667 7.050 10.004 1.00 96.44 105 ARG A C 1
ATOM 779 O O . ARG A 1 105 ? -0.677 5.823 9.927 1.00 96.44 105 ARG A O 1
ATOM 786 N N . ASP A 1 106 ? -0.458 7.693 11.151 1.00 95.69 106 ASP A N 1
ATOM 787 C CA . ASP A 1 106 ? -0.286 6.995 12.427 1.00 95.69 106 ASP A CA 1
ATOM 788 C C . ASP A 1 106 ? -1.557 6.240 12.851 1.00 95.69 106 ASP A C 1
ATOM 790 O O . ASP A 1 106 ? -1.475 5.074 13.248 1.00 95.69 106 ASP A O 1
ATOM 794 N N . ALA A 1 107 ? -2.733 6.864 12.733 1.00 96.88 107 ALA A N 1
ATOM 795 C CA . ALA A 1 107 ? -4.005 6.247 13.112 1.00 96.88 107 ALA A CA 1
ATOM 796 C C . ALA A 1 107 ? -4.364 5.045 12.220 1.00 96.88 107 ALA A C 1
ATOM 798 O O . ALA A 1 107 ? -4.718 3.977 12.722 1.00 96.88 107 ALA A O 1
ATOM 799 N N . VAL A 1 108 ? -4.187 5.184 10.906 1.00 96.88 108 VAL A N 1
ATOM 800 C CA . VAL A 1 108 ? -4.327 4.101 9.927 1.00 96.88 108 VAL A CA 1
ATOM 801 C C . VAL A 1 108 ? -3.347 2.966 10.225 1.00 96.88 108 VAL A C 1
ATOM 803 O O . VAL A 1 108 ? -3.741 1.800 10.233 1.00 96.88 108 VAL A O 1
ATOM 806 N N . GLY A 1 109 ? -2.088 3.289 10.539 1.00 95.50 109 GLY A N 1
ATOM 807 C CA . GLY A 1 109 ? -1.109 2.299 10.985 1.00 95.50 109 GLY A CA 1
ATOM 808 C C . GLY A 1 109 ? -1.572 1.546 12.239 1.00 95.50 109 GLY A C 1
ATOM 809 O O . GLY A 1 109 ? -1.346 0.345 12.359 1.00 95.50 109 GLY A O 1
ATOM 810 N N . GLY A 1 110 ? -2.283 2.212 13.150 1.00 95.19 110 GLY A N 1
ATOM 811 C CA . GLY A 1 110 ? -2.926 1.570 14.297 1.00 95.19 110 GLY A CA 1
ATOM 812 C C . GLY A 1 110 ? -3.980 0.532 13.896 1.00 95.19 110 GLY A C 1
ATOM 813 O O . GLY A 1 110 ? -3.933 -0.595 14.390 1.00 95.19 110 GLY A O 1
ATOM 814 N N . VAL A 1 111 ? -4.888 0.887 12.980 1.00 95.56 111 VAL A N 1
ATOM 815 C CA . VAL A 1 111 ? -5.966 0.000 12.495 1.00 95.56 111 VAL A CA 1
ATOM 816 C C . VAL A 1 111 ? -5.397 -1.219 11.766 1.00 95.56 111 VAL A C 1
ATOM 818 O O . VAL A 1 111 ? -5.687 -2.355 12.143 1.00 95.56 111 VAL A O 1
ATOM 821 N N . ILE A 1 112 ? -4.518 -0.997 10.782 1.00 94.56 112 ILE A N 1
ATOM 822 C CA . ILE A 1 112 ? -3.844 -2.069 10.028 1.00 94.56 112 ILE A CA 1
ATOM 823 C C . ILE A 1 112 ? -3.050 -2.964 10.978 1.00 94.56 112 ILE A C 1
ATOM 825 O O . ILE A 1 112 ? -3.141 -4.189 10.944 1.00 94.56 112 ILE A O 1
ATOM 829 N N . GLY A 1 113 ? -2.313 -2.342 11.891 1.00 92.94 113 GLY A N 1
ATOM 830 C CA . GLY A 1 113 ? -1.540 -3.029 12.906 1.00 92.94 113 GLY A CA 1
ATOM 831 C C . GLY A 1 113 ? -2.356 -3.936 13.823 1.00 92.94 113 GLY A C 1
ATOM 832 O O . GLY A 1 113 ? -1.905 -5.025 14.179 1.00 92.94 113 GLY A O 1
ATOM 833 N N . GLY A 1 114 ? -3.550 -3.492 14.220 1.00 92.00 114 GLY A N 1
ATOM 834 C CA . GLY A 1 114 ? -4.482 -4.275 15.030 1.00 92.00 114 GLY A CA 1
ATOM 835 C C . GLY A 1 114 ? -4.941 -5.549 14.323 1.00 92.00 114 GLY A C 1
ATOM 836 O O . GLY A 1 114 ? -4.944 -6.618 14.939 1.00 92.00 114 GLY A O 1
ATOM 837 N N . ALA A 1 115 ? -5.235 -5.449 13.025 1.00 90.25 115 ALA A N 1
ATOM 838 C CA . ALA A 1 115 ? -5.606 -6.596 12.203 1.00 90.25 115 ALA A CA 1
ATOM 839 C C . ALA A 1 115 ? -4.440 -7.589 12.050 1.00 90.25 115 ALA A C 1
ATOM 841 O O . ALA A 1 115 ? -4.585 -8.773 12.345 1.00 90.25 115 ALA A O 1
ATOM 842 N N . LEU A 1 116 ? -3.239 -7.103 11.717 1.00 87.50 116 LEU A N 1
ATOM 843 C CA . LEU A 1 116 ? -2.060 -7.957 11.498 1.00 87.50 116 LEU A CA 1
ATOM 844 C C . LEU A 1 116 ? -1.574 -8.675 12.767 1.00 87.50 116 LEU A C 1
ATOM 846 O O . LEU A 1 116 ? -0.980 -9.753 12.697 1.00 87.50 116 LEU A O 1
ATOM 850 N N . LYS A 1 117 ? -1.839 -8.106 13.949 1.00 82.50 117 LYS A N 1
ATOM 851 C CA . LYS A 1 117 ? -1.424 -8.685 15.235 1.00 82.50 117 LYS A CA 1
ATOM 852 C C . LYS A 1 117 ? -1.994 -10.091 15.468 1.00 82.50 117 LYS A C 1
ATOM 854 O O . LYS A 1 117 ? -1.373 -10.870 16.188 1.00 82.50 117 LYS A O 1
ATOM 859 N N . HIS A 1 118 ? -3.130 -10.432 14.856 1.00 65.75 118 HIS A N 1
ATOM 860 C CA . HIS A 1 118 ? -3.796 -11.721 15.059 1.00 65.75 118 HIS A CA 1
ATOM 861 C C . HIS A 1 118 ? -3.001 -12.928 14.511 1.00 65.75 118 HIS A C 1
ATOM 863 O O . HIS A 1 118 ? -3.322 -14.060 14.865 1.00 65.75 118 HIS A O 1
ATOM 869 N N . GLY A 1 119 ? -1.926 -12.712 13.735 1.00 56.28 119 GLY A N 1
ATOM 870 C CA . GLY A 1 119 ? -1.096 -13.783 13.157 1.00 56.28 119 GLY A CA 1
ATOM 871 C C . GLY A 1 119 ? 0.373 -13.835 13.601 1.00 56.28 119 GLY A C 1
ATOM 872 O O . GLY A 1 119 ? 1.080 -14.769 13.229 1.00 56.28 119 GLY A O 1
ATOM 873 N N . THR A 1 120 ? 0.872 -12.867 14.383 1.00 54.81 120 THR A N 1
ATOM 874 C CA . THR A 1 120 ? 2.313 -12.765 14.695 1.00 54.81 120 THR A CA 1
ATOM 875 C C . THR A 1 120 ? 2.585 -12.447 16.165 1.00 54.81 120 THR A C 1
ATOM 877 O O . THR A 1 120 ? 2.155 -11.416 16.675 1.00 54.81 120 THR A O 1
ATOM 880 N N . PHE A 1 121 ? 3.373 -13.292 16.839 1.00 55.03 121 PHE A N 1
ATOM 881 C CA . PHE A 1 121 ? 3.675 -13.174 18.276 1.00 55.03 121 PHE A CA 1
ATOM 882 C C . PHE A 1 121 ? 4.756 -12.136 18.642 1.00 55.03 121 PHE A C 1
ATOM 884 O O . PHE A 1 121 ? 4.985 -11.894 19.823 1.00 55.03 121 PHE A O 1
ATOM 891 N N . VAL A 1 122 ? 5.453 -11.542 17.666 1.00 61.44 122 VAL A N 1
ATOM 892 C CA . VAL A 1 122 ? 6.767 -10.902 17.908 1.00 61.44 122 VAL A CA 1
ATOM 893 C C . VAL A 1 122 ? 6.737 -9.366 17.853 1.00 61.44 122 VAL A C 1
ATOM 895 O O . VAL A 1 122 ? 7.647 -8.721 18.366 1.00 61.44 122 VAL A O 1
ATOM 898 N N . ALA A 1 123 ? 5.692 -8.751 17.293 1.00 66.19 123 ALA A N 1
ATOM 899 C CA . ALA A 1 123 ? 5.651 -7.307 17.056 1.00 66.19 123 ALA A CA 1
ATOM 900 C C . ALA A 1 123 ? 4.389 -6.635 17.614 1.00 66.19 123 ALA A C 1
ATOM 902 O O . ALA A 1 123 ? 3.306 -7.219 17.658 1.00 66.19 123 ALA A O 1
ATOM 903 N N . SER A 1 124 ? 4.521 -5.371 18.030 1.00 75.81 124 SER A N 1
ATOM 904 C CA . SER A 1 124 ? 3.365 -4.558 18.404 1.00 75.81 124 SER A CA 1
ATOM 905 C C . SER A 1 124 ? 2.546 -4.210 17.158 1.00 75.81 124 SER A C 1
ATOM 907 O O . SER A 1 124 ? 3.107 -3.929 16.099 1.00 75.81 124 SER A O 1
ATOM 909 N N . GLY A 1 125 ? 1.216 -4.188 17.288 1.00 80.19 125 GLY A N 1
ATOM 910 C CA . GLY A 1 125 ? 0.315 -3.814 16.191 1.00 80.19 125 GLY A CA 1
ATOM 911 C C . GLY A 1 125 ? 0.731 -2.506 15.500 1.00 80.19 125 GLY A C 1
ATOM 912 O O . GLY A 1 125 ? 0.976 -2.528 14.298 1.00 80.19 125 GLY A O 1
ATOM 913 N N . PRO A 1 126 ? 0.953 -1.395 16.230 1.00 83.50 126 PRO A N 1
ATOM 914 C CA . PRO A 1 126 ? 1.371 -0.133 15.615 1.00 83.50 126 PRO A CA 1
ATOM 915 C C . PRO A 1 126 ? 2.650 -0.230 14.770 1.00 83.50 126 PRO A C 1
ATOM 917 O O . PRO A 1 126 ? 2.769 0.451 13.755 1.00 83.50 126 PRO A O 1
ATOM 920 N N . TYR A 1 127 ? 3.607 -1.077 15.161 1.00 87.50 127 TYR A N 1
ATOM 921 C CA . TYR A 1 127 ? 4.817 -1.304 14.372 1.00 87.50 127 TYR A CA 1
ATOM 922 C C . TYR A 1 127 ? 4.516 -2.081 13.083 1.00 87.50 127 TYR A C 1
ATOM 924 O O . TYR A 1 127 ? 4.976 -1.680 12.015 1.00 87.50 127 TYR A O 1
ATOM 932 N N . LEU A 1 128 ? 3.694 -3.133 13.164 1.00 89.12 128 LEU A N 1
ATOM 933 C CA . LEU A 1 128 ? 3.267 -3.916 11.999 1.00 89.12 128 LEU A CA 1
ATOM 934 C C . LEU A 1 128 ? 2.526 -3.061 10.970 1.00 89.12 128 LEU A C 1
ATOM 936 O O . LEU A 1 128 ? 2.807 -3.162 9.781 1.00 89.12 128 LEU A O 1
ATOM 940 N N . GLY A 1 129 ? 1.635 -2.171 11.411 1.00 92.62 129 GLY A N 1
ATOM 941 C CA . GLY A 1 129 ? 0.926 -1.285 10.490 1.00 92.62 129 GLY A CA 1
ATOM 942 C C . GLY A 1 129 ? 1.838 -0.264 9.810 1.00 92.62 129 GLY A C 1
ATOM 943 O O . GLY A 1 129 ? 1.698 -0.022 8.615 1.00 92.62 129 GLY A O 1
ATOM 944 N N . LYS A 1 130 ? 2.833 0.286 10.521 1.00 93.62 130 LYS A N 1
ATOM 945 C CA . LYS A 1 130 ? 3.847 1.163 9.906 1.00 93.62 130 LYS A CA 1
ATOM 946 C C . LYS A 1 130 ? 4.707 0.424 8.882 1.00 93.62 130 LYS A C 1
ATOM 948 O O . LYS A 1 130 ? 5.024 0.991 7.838 1.00 93.62 130 LYS A O 1
ATOM 953 N N . LEU A 1 131 ? 5.073 -0.828 9.168 1.00 93.44 131 LEU A N 1
ATOM 954 C CA . LEU A 1 131 ? 5.781 -1.675 8.209 1.00 93.44 131 LEU A CA 1
ATOM 955 C C . LEU A 1 131 ? 4.930 -1.946 6.973 1.00 93.44 131 LEU A C 1
ATOM 957 O O . LEU A 1 131 ? 5.423 -1.756 5.867 1.00 93.44 131 LEU A O 1
ATOM 961 N N . TRP A 1 132 ? 3.660 -2.305 7.159 1.00 94.56 132 TRP A N 1
ATOM 962 C CA . TRP A 1 132 ? 2.737 -2.539 6.054 1.00 94.56 132 TRP A CA 1
ATOM 963 C C . TRP A 1 132 ? 2.606 -1.303 5.158 1.00 94.56 132 TRP A C 1
ATOM 965 O O . TRP A 1 132 ? 2.748 -1.416 3.948 1.00 94.56 132 TRP A O 1
ATOM 975 N N . LEU A 1 133 ? 2.421 -0.107 5.737 1.00 96.25 133 LEU A N 1
ATOM 976 C CA . LEU A 1 133 ? 2.302 1.139 4.965 1.00 96.25 133 LEU A CA 1
ATOM 977 C C . LEU A 1 133 ? 3.554 1.418 4.124 1.00 96.25 133 LEU A C 1
ATOM 979 O O . LEU A 1 133 ? 3.448 1.779 2.954 1.00 96.25 133 LEU A O 1
ATOM 983 N N . ARG A 1 134 ? 4.740 1.218 4.708 1.00 95.88 134 ARG A N 1
ATOM 984 C CA . ARG A 1 134 ? 6.020 1.408 4.013 1.00 95.88 134 ARG A CA 1
ATOM 985 C C . ARG A 1 134 ? 6.233 0.382 2.901 1.00 95.88 134 ARG A C 1
ATOM 987 O O . ARG A 1 134 ? 6.764 0.721 1.842 1.00 95.88 134 ARG A O 1
ATOM 994 N N . ASP A 1 135 ? 5.867 -0.868 3.157 1.00 95.06 135 ASP A N 1
ATOM 995 C CA . ASP A 1 135 ? 6.018 -1.949 2.189 1.00 95.06 135 ASP A CA 1
ATOM 996 C C . ASP A 1 135 ? 5.041 -1.773 1.019 1.00 95.06 135 ASP A C 1
ATOM 998 O O . ASP A 1 135 ? 5.439 -1.852 -0.143 1.00 95.06 135 ASP A O 1
ATOM 1002 N N . ALA A 1 136 ? 3.798 -1.379 1.308 1.00 94.56 136 ALA A N 1
ATOM 1003 C CA . ALA A 1 136 ? 2.808 -1.012 0.302 1.00 94.56 136 ALA A CA 1
ATOM 1004 C C . ALA A 1 136 ? 3.286 0.155 -0.578 1.00 94.56 136 ALA A C 1
ATOM 1006 O O . ALA A 1 136 ? 3.177 0.074 -1.800 1.00 94.56 136 ALA A O 1
ATOM 1007 N N . GLU A 1 137 ? 3.874 1.205 0.011 1.00 96.06 137 GLU A N 1
ATOM 1008 C CA . GLU A 1 137 ? 4.444 2.333 -0.742 1.00 96.06 137 GLU A CA 1
ATOM 1009 C C . GLU A 1 137 ? 5.560 1.883 -1.689 1.00 96.06 137 GLU A C 1
ATOM 1011 O O . GLU A 1 137 ? 5.546 2.182 -2.884 1.00 96.06 137 GLU A O 1
ATOM 1016 N N . THR A 1 138 ? 6.521 1.132 -1.149 1.00 94.69 138 THR A N 1
ATOM 1017 C CA . THR A 1 138 ? 7.697 0.657 -1.889 1.00 94.69 138 THR A CA 1
ATOM 1018 C C . THR A 1 138 ? 7.275 -0.245 -3.045 1.00 94.69 138 THR A C 1
ATOM 1020 O O . THR A 1 138 ? 7.732 -0.091 -4.179 1.00 94.69 138 THR A O 1
ATOM 1023 N N . THR A 1 139 ? 6.346 -1.156 -2.775 1.00 92.38 139 THR A N 1
ATOM 1024 C CA . THR A 1 139 ? 5.827 -2.104 -3.759 1.00 92.38 139 THR A CA 1
ATOM 1025 C C . THR A 1 139 ? 5.026 -1.396 -4.843 1.00 92.38 139 THR A C 1
ATOM 1027 O O . THR A 1 139 ? 5.232 -1.667 -6.026 1.00 92.38 139 THR A O 1
ATOM 1030 N N . ALA A 1 140 ? 4.181 -0.427 -4.482 1.00 91.31 140 ALA A N 1
ATOM 1031 C CA . ALA A 1 140 ? 3.442 0.374 -5.451 1.00 91.31 140 ALA A CA 1
ATOM 1032 C C . ALA A 1 140 ? 4.382 1.161 -6.383 1.00 91.31 140 ALA A C 1
ATOM 1034 O O . ALA A 1 140 ? 4.168 1.182 -7.597 1.00 91.31 140 ALA A O 1
ATOM 1035 N N . TRP A 1 141 ? 5.473 1.734 -5.863 1.00 90.62 141 TRP A N 1
ATOM 1036 C CA . TRP A 1 141 ? 6.494 2.368 -6.703 1.00 90.62 141 TRP A CA 1
ATOM 1037 C C . TRP A 1 141 ? 7.149 1.392 -7.682 1.00 90.62 141 TRP A C 1
ATOM 1039 O O . TRP A 1 141 ? 7.309 1.733 -8.857 1.00 90.62 141 TRP A O 1
ATOM 1049 N N . HIS A 1 142 ? 7.489 0.178 -7.241 1.00 87.94 142 HIS A N 1
ATOM 1050 C CA . HIS A 1 142 ? 8.056 -0.845 -8.122 1.00 87.94 142 HIS A CA 1
ATOM 1051 C C . HIS A 1 142 ? 7.089 -1.237 -9.243 1.00 87.94 142 HIS A C 1
ATOM 1053 O O . HIS A 1 142 ? 7.489 -1.261 -10.407 1.00 87.94 142 HIS A O 1
ATOM 1059 N N . VAL A 1 143 ? 5.811 -1.464 -8.922 1.00 84.69 143 VAL A N 1
ATOM 1060 C CA . VAL A 1 143 ? 4.771 -1.790 -9.913 1.00 84.69 143 VAL A CA 1
ATOM 1061 C C . VAL A 1 143 ? 4.575 -0.647 -10.916 1.00 84.69 143 VAL A C 1
ATOM 1063 O O . VAL A 1 143 ? 4.485 -0.875 -12.127 1.00 84.69 143 VAL A O 1
ATOM 1066 N N . LEU A 1 144 ? 4.556 0.603 -10.448 1.00 84.06 144 LEU A N 1
ATOM 1067 C CA . LEU A 1 144 ? 4.375 1.768 -11.315 1.00 84.06 144 LEU A CA 1
ATOM 1068 C C . LEU A 1 144 ? 5.581 1.994 -12.239 1.00 84.06 144 LEU A C 1
ATOM 1070 O O . LEU A 1 144 ? 5.409 2.240 -13.436 1.00 84.06 144 LEU A O 1
ATOM 1074 N N . LEU A 1 145 ? 6.803 1.863 -11.715 1.00 79.38 145 LEU A N 1
ATOM 1075 C CA . LEU A 1 145 ? 8.032 1.963 -12.503 1.00 79.38 145 LEU A CA 1
ATOM 1076 C C . LEU A 1 145 ? 8.116 0.842 -13.547 1.00 79.38 145 LEU A C 1
ATOM 1078 O O . LEU A 1 145 ? 8.436 1.103 -14.705 1.00 79.38 145 LEU A O 1
ATOM 1082 N N . ALA A 1 146 ? 7.764 -0.385 -13.163 1.00 76.62 146 ALA A N 1
ATOM 1083 C CA . ALA A 1 146 ? 7.667 -1.532 -14.059 1.00 76.62 146 ALA A CA 1
ATOM 1084 C C . ALA A 1 146 ? 6.691 -1.292 -15.219 1.00 76.62 146 ALA A C 1
ATOM 1086 O O . ALA A 1 146 ? 6.988 -1.602 -16.374 1.00 76.62 146 ALA A O 1
ATOM 1087 N N . SER A 1 147 ? 5.525 -0.709 -14.928 1.00 72.69 147 SER A N 1
ATOM 1088 C CA . SER A 1 147 ? 4.542 -0.359 -15.953 1.00 72.69 147 SER A CA 1
ATOM 1089 C C . SER A 1 147 ? 5.033 0.734 -16.898 1.00 72.69 147 SER A C 1
ATOM 1091 O O . SER A 1 147 ? 4.714 0.679 -18.083 1.00 72.69 147 SER A O 1
ATOM 1093 N N . ARG A 1 148 ? 5.794 1.720 -16.406 1.00 70.81 148 ARG A N 1
ATOM 1094 C CA . ARG A 1 148 ? 6.417 2.736 -17.268 1.00 70.81 148 ARG A CA 1
ATOM 1095 C C . ARG A 1 148 ? 7.486 2.120 -18.162 1.00 70.81 148 ARG A C 1
ATOM 1097 O O . ARG A 1 148 ? 7.452 2.346 -19.363 1.00 70.81 148 ARG A O 1
ATOM 1104 N N . ARG A 1 149 ? 8.350 1.267 -17.604 1.00 65.56 149 ARG A N 1
ATOM 1105 C CA . ARG A 1 149 ? 9.416 0.568 -18.339 1.00 65.56 149 ARG A CA 1
ATOM 1106 C C . ARG A 1 149 ? 8.907 -0.364 -19.433 1.00 65.56 149 ARG A C 1
ATOM 1108 O O . ARG A 1 149 ? 9.593 -0.527 -20.430 1.0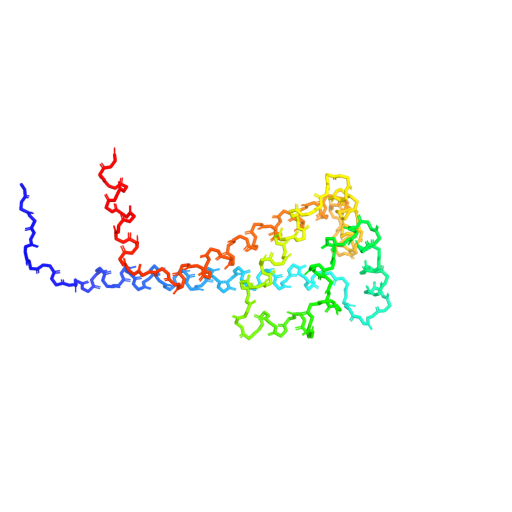0 65.56 149 ARG A O 1
ATOM 1115 N N . ARG A 1 150 ? 7.710 -0.948 -19.288 1.00 62.19 150 ARG A N 1
ATOM 1116 C CA . ARG A 1 150 ? 7.053 -1.692 -20.382 1.00 62.19 150 ARG A CA 1
ATOM 1117 C C . ARG A 1 150 ? 6.779 -0.821 -21.617 1.00 62.19 150 ARG A C 1
ATOM 1119 O O . ARG A 1 150 ? 6.696 -1.361 -22.713 1.00 62.19 150 ARG A O 1
ATOM 1126 N N . ASN A 1 151 ? 6.658 0.494 -21.432 1.00 54.81 151 ASN A N 1
ATOM 1127 C CA . ASN A 1 151 ? 6.460 1.474 -22.498 1.00 54.81 151 ASN A CA 1
ATOM 1128 C C . ASN A 1 151 ? 7.746 2.248 -22.849 1.00 54.81 151 ASN A C 1
ATOM 1130 O O . ASN A 1 151 ? 7.732 3.011 -23.812 1.00 54.81 151 ASN A O 1
ATOM 1134 N N . GLU A 1 152 ? 8.830 2.085 -22.081 1.00 60.09 152 GLU A N 1
ATOM 1135 C CA . GLU A 1 152 ? 10.148 2.624 -22.429 1.00 60.09 152 GLU A CA 1
ATOM 1136 C C . GLU A 1 152 ? 10.761 1.760 -23.527 1.00 60.09 152 GLU A C 1
ATOM 1138 O O . GLU A 1 152 ? 10.784 0.529 -23.459 1.00 60.09 152 GLU A O 1
ATOM 1143 N N . THR A 1 153 ? 11.246 2.424 -24.565 1.00 59.03 153 THR A N 1
ATOM 1144 C CA . THR A 1 153 ? 11.837 1.763 -25.725 1.00 59.03 153 THR A CA 1
ATOM 1145 C C . THR A 1 153 ? 13.277 1.344 -25.431 1.00 59.03 153 THR A C 1
ATOM 1147 O O . THR A 1 153 ? 13.936 1.875 -24.535 1.00 59.03 153 THR A O 1
ATOM 1150 N N . GLU A 1 154 ? 13.809 0.394 -26.204 1.00 60.81 154 GLU A N 1
ATOM 1151 C CA . GLU A 1 154 ? 15.241 0.052 -26.178 1.00 60.81 154 GLU A CA 1
ATOM 1152 C C . GLU A 1 154 ? 16.129 1.306 -26.332 1.00 60.81 154 GLU A C 1
ATOM 1154 O O . GLU A 1 154 ? 17.189 1.404 -25.709 1.00 60.81 154 GLU A O 1
ATOM 1159 N N . ASP A 1 155 ? 15.650 2.302 -27.083 1.00 65.38 155 ASP A N 1
ATOM 1160 C CA . ASP A 1 155 ? 16.312 3.590 -27.287 1.00 65.38 155 ASP A CA 1
ATOM 1161 C C . ASP A 1 155 ? 16.419 4.422 -26.004 1.00 65.38 155 ASP A C 1
ATOM 1163 O O . ASP A 1 155 ? 17.433 5.088 -25.794 1.00 65.38 155 ASP A O 1
ATOM 1167 N N . ASP A 1 156 ? 15.431 4.365 -25.108 1.00 67.75 156 ASP A N 1
ATOM 1168 C CA . ASP A 1 156 ? 15.474 5.094 -23.835 1.00 67.75 156 ASP A CA 1
ATOM 1169 C C . ASP A 1 156 ? 16.558 4.521 -22.910 1.00 67.75 156 ASP A C 1
ATOM 1171 O O . ASP A 1 156 ? 17.302 5.266 -22.265 1.00 67.75 156 ASP A O 1
ATOM 1175 N N . ARG A 1 157 ? 16.729 3.190 -22.914 1.00 67.88 157 ARG A N 1
ATOM 1176 C CA . ARG A 1 157 ? 17.803 2.510 -22.170 1.00 67.88 157 ARG A CA 1
ATOM 1177 C C . ARG A 1 157 ? 19.181 2.825 -22.747 1.00 67.88 157 ARG A C 1
ATOM 1179 O O . ARG A 1 157 ? 20.112 3.070 -21.980 1.00 67.88 157 ARG A O 1
ATOM 1186 N N . LYS A 1 158 ? 19.315 2.855 -24.078 1.00 69.06 158 LYS A N 1
ATOM 1187 C CA . LYS A 1 158 ? 20.566 3.244 -24.751 1.00 69.06 158 LYS A CA 1
ATOM 1188 C C . LYS A 1 158 ? 20.950 4.684 -24.420 1.00 69.06 158 LYS A C 1
ATOM 1190 O O . LYS A 1 158 ? 22.067 4.905 -23.964 1.00 69.06 158 LYS A O 1
ATOM 1195 N N . ARG A 1 159 ? 20.011 5.633 -24.523 1.00 77.00 159 ARG A N 1
ATOM 1196 C CA . ARG A 1 159 ? 20.243 7.042 -24.152 1.00 77.00 159 ARG A CA 1
ATOM 1197 C C . ARG A 1 159 ? 20.662 7.196 -22.695 1.00 77.00 159 ARG A C 1
ATOM 1199 O O . ARG A 1 159 ? 21.561 7.979 -22.406 1.00 77.00 159 ARG A O 1
ATOM 1206 N N . PHE A 1 160 ? 20.038 6.455 -21.777 1.00 74.50 160 PHE A N 1
ATOM 1207 C CA . PHE A 1 160 ? 20.437 6.463 -20.370 1.00 74.50 160 PHE A CA 1
ATOM 1208 C C . PHE A 1 160 ? 21.881 5.969 -20.182 1.00 74.50 160 PHE A C 1
ATOM 1210 O O . PHE A 1 160 ? 22.673 6.638 -19.522 1.00 74.50 160 PHE A O 1
ATOM 1217 N N . LEU A 1 161 ? 22.239 4.826 -20.780 1.00 72.88 161 LEU A N 1
ATOM 1218 C CA . LEU A 1 161 ? 23.587 4.257 -20.675 1.00 72.88 161 LEU A CA 1
ATOM 1219 C C . LEU A 1 161 ? 24.652 5.161 -21.303 1.00 72.88 161 LEU A C 1
ATOM 1221 O O . LEU A 1 161 ? 25.720 5.336 -20.717 1.00 72.88 161 LEU A O 1
ATOM 1225 N N . GLU A 1 162 ? 24.358 5.756 -22.458 1.00 76.81 162 GLU A N 1
ATOM 1226 C CA . GLU A 1 162 ? 25.228 6.732 -23.115 1.00 76.81 162 GLU A CA 1
ATOM 1227 C C . GLU A 1 162 ? 25.415 7.985 -22.257 1.00 76.81 162 GLU A C 1
ATOM 1229 O O . GLU A 1 162 ? 26.545 8.421 -22.057 1.00 76.81 162 GLU A O 1
ATOM 1234 N N . ALA A 1 163 ? 24.336 8.550 -21.709 1.00 80.88 163 ALA A N 1
ATOM 1235 C CA . ALA A 1 163 ? 24.421 9.725 -20.846 1.00 80.88 163 ALA A CA 1
ATOM 1236 C C . ALA A 1 163 ? 25.250 9.451 -19.582 1.00 80.88 163 ALA A C 1
ATOM 1238 O O . ALA A 1 163 ? 26.046 10.292 -19.178 1.00 80.88 163 ALA A O 1
ATOM 1239 N N . TRP A 1 164 ? 25.090 8.272 -18.976 1.00 71.31 164 TRP A N 1
ATOM 1240 C CA . TRP A 1 164 ? 25.788 7.912 -17.742 1.00 71.31 164 TRP A CA 1
ATOM 1241 C C . TRP A 1 164 ? 27.255 7.531 -17.962 1.00 71.31 164 TRP A C 1
ATOM 1243 O O . TRP A 1 164 ? 28.090 7.774 -17.100 1.00 71.31 164 TRP A O 1
ATOM 1253 N N . SER A 1 165 ? 27.578 6.935 -19.112 1.00 67.12 165 SER A N 1
ATOM 1254 C CA . SER A 1 165 ? 28.957 6.557 -19.461 1.00 67.12 165 SER A CA 1
ATOM 1255 C C . SER A 1 165 ? 29.809 7.756 -19.895 1.00 67.12 165 SER A C 1
ATOM 1257 O O . SER A 1 165 ? 31.032 7.654 -19.905 1.00 67.12 165 SER A O 1
ATOM 1259 N N . ASN A 1 166 ? 29.169 8.874 -20.257 1.00 72.75 166 ASN A N 1
ATOM 1260 C CA . ASN A 1 166 ? 29.808 10.115 -20.704 1.00 72.75 166 ASN A CA 1
ATOM 1261 C C . ASN A 1 166 ? 29.787 11.245 -19.646 1.00 72.75 166 ASN A C 1
ATOM 1263 O O . ASN A 1 166 ? 30.133 12.380 -19.980 1.00 72.75 166 ASN A O 1
ATOM 1267 N N . ALA A 1 167 ? 29.359 10.958 -18.410 1.00 58.81 167 ALA A N 1
ATOM 1268 C CA . ALA A 1 167 ? 29.369 11.879 -17.264 1.00 58.81 167 ALA A CA 1
ATOM 1269 C C . ALA A 1 167 ? 30.647 11.720 -16.424 1.00 58.81 167 ALA A C 1
ATOM 1271 O O . ALA A 1 167 ? 31.148 12.756 -15.930 1.00 58.81 167 ALA A O 1
#

Secondary structure (DSSP, 8-state):
-PPPTT----HHHHHHHHHHHHHHHHHHHHHHHHHHHHHHTSPPTTSHHHHHHHHHHHHHHGGGGGGT-TTTSSS-HHHHHHTT-HHHHHHHHHHHHHH--HHHHHHHHHHHHHHHGGG-SSS-HHHHHHHHHHHHHHHHHHHHHHHHHTTS-HHHHHHHHHHHHT-

pLDDT: mean 78.12, std 15.64, range [37.38, 97.25]

Radius of gyration: 20.79 Å; chains: 1; bounding box: 59×28×56 Å

Foldseek 3Di:
DDDDPDPDPPPVNVVVVVVVVVVLVVLLVVLLVVLVVLVVLADDPPDPRNVVLLVQLCVLQPPLSLLVRCVNCPHRVCVCSVVPVSLSNLVSLCSSLVSGDPRSLQSSQQSQLVSNCVPDDPDHSSVVSNVSSVSSNVSSVSNNVSVVVVVDDPVNVVVVVVVVVVD

Sequence (167 aa):
MDWPEDAGLDTELVARIASAAACDVSYNHAANGHLVDLFAALPLPGTTEGEEFWAALRDVGGDAALYIDPANAGGPFFNYLTHGNEAGIASRVLDFLGKLTDQQRDAVGGVIGGALKHGTFVASGPYLGKLWL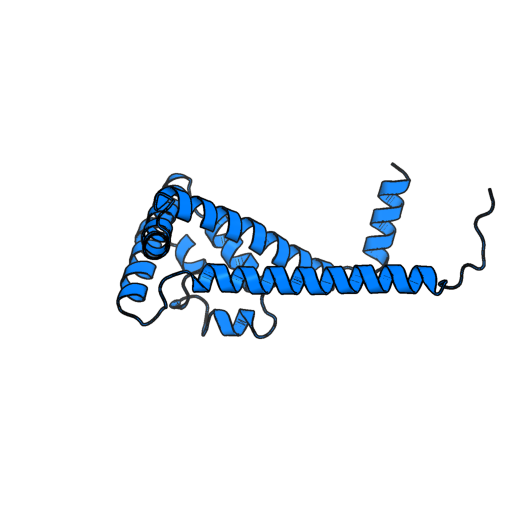RDAETTAWHVLLASRRRNETEDDRKRFLEAWSNA